Protein AF-A0A954EB87-F1 (afdb_monomer_lite)

Radius of gyration: 30.28 Å; chains: 1; bounding box: 75×29×102 Å

Structure (mmCIF, N/CA/C/O backbone):
data_AF-A0A954EB87-F1
#
_entry.id   AF-A0A954EB87-F1
#
loop_
_atom_site.group_PDB
_atom_site.id
_atom_site.type_symbol
_atom_site.label_atom_id
_atom_site.label_alt_id
_atom_site.label_comp_id
_atom_site.label_asym_id
_atom_site.label_entity_id
_atom_site.label_seq_id
_atom_site.pdbx_PDB_ins_code
_atom_site.Cartn_x
_atom_site.Cartn_y
_atom_site.Cartn_z
_atom_site.occupancy
_atom_site.B_iso_or_equiv
_atom_site.auth_seq_id
_atom_site.auth_comp_id
_atom_site.auth_asym_id
_atom_site.auth_atom_id
_atom_site.pdbx_PDB_model_num
ATOM 1 N N . MET A 1 1 ? -8.676 0.654 28.351 1.00 68.75 1 MET A N 1
ATOM 2 C CA . MET A 1 1 ? -9.006 1.561 27.228 1.00 68.75 1 MET A CA 1
ATOM 3 C C . MET A 1 1 ? -10.517 1.603 27.089 1.00 68.75 1 MET A C 1
ATOM 5 O O . MET A 1 1 ? -11.126 0.540 27.079 1.00 68.75 1 MET A O 1
ATOM 9 N N . THR A 1 2 ? -11.130 2.785 27.069 1.00 80.75 2 THR A N 1
ATOM 10 C CA . THR A 1 2 ? -12.597 2.899 26.959 1.00 80.75 2 THR A CA 1
ATOM 11 C C . THR A 1 2 ? -13.063 2.745 25.507 1.00 80.75 2 THR A C 1
ATOM 13 O O . THR A 1 2 ? -12.297 2.956 24.562 1.00 80.75 2 THR A O 1
ATOM 16 N N . HIS A 1 3 ? -14.329 2.368 25.304 1.00 78.81 3 HIS A N 1
ATOM 17 C CA . HIS A 1 3 ? -14.895 2.182 23.963 1.00 78.81 3 HIS A CA 1
ATOM 18 C C . HIS A 1 3 ? -14.851 3.483 23.132 1.00 78.81 3 HIS A C 1
ATOM 20 O O . HIS A 1 3 ? -14.508 3.468 21.946 1.00 78.81 3 HIS A O 1
ATOM 26 N N . SER A 1 4 ? -15.115 4.634 23.761 1.00 81.94 4 SER A N 1
ATOM 27 C CA . SER A 1 4 ? -15.050 5.955 23.121 1.00 81.94 4 SER A CA 1
ATOM 28 C C . SER A 1 4 ? -13.628 6.317 22.668 1.00 81.94 4 SER A C 1
ATOM 30 O O . SER A 1 4 ? -13.448 6.753 21.529 1.00 81.94 4 SER A O 1
ATOM 32 N N . GLU A 1 5 ? -12.607 6.058 23.488 1.00 82.50 5 GLU A N 1
ATOM 33 C CA . GLU A 1 5 ? -11.197 6.253 23.121 1.00 82.50 5 GLU A CA 1
ATOM 34 C C . GLU A 1 5 ? -10.774 5.366 21.948 1.00 82.50 5 GLU A C 1
ATOM 36 O O . GLU A 1 5 ? -10.097 5.821 21.028 1.00 82.50 5 GLU A O 1
ATOM 41 N N . PHE A 1 6 ? -11.206 4.104 21.919 1.00 78.94 6 PHE A N 1
ATOM 42 C CA . PHE A 1 6 ? -10.860 3.214 20.812 1.00 78.94 6 PHE A CA 1
ATOM 43 C C . PHE A 1 6 ? -11.493 3.671 19.493 1.00 78.94 6 PHE A C 1
ATOM 45 O O . PHE A 1 6 ? -10.824 3.683 18.458 1.00 78.94 6 PHE A O 1
ATOM 52 N N . THR A 1 7 ? -12.752 4.128 19.514 1.00 81.50 7 THR A N 1
ATOM 53 C CA . THR A 1 7 ? -13.400 4.669 18.306 1.00 81.50 7 THR A CA 1
ATOM 54 C C . THR A 1 7 ? -12.721 5.930 17.769 1.00 81.50 7 THR A C 1
ATOM 56 O O . THR A 1 7 ? -12.633 6.098 16.547 1.00 81.50 7 THR A O 1
ATOM 59 N N . SER A 1 8 ? -12.241 6.823 18.643 1.00 84.19 8 SER A N 1
ATOM 60 C CA . SER A 1 8 ? -11.579 8.062 18.224 1.00 84.19 8 SER A CA 1
ATOM 61 C C . SER A 1 8 ? -10.215 7.775 17.593 1.00 84.19 8 SER A C 1
ATOM 63 O O . SER A 1 8 ? -9.929 8.302 16.515 1.00 84.19 8 SER A O 1
ATOM 65 N N . VAL A 1 9 ? -9.439 6.853 18.177 1.00 81.00 9 VAL A N 1
ATOM 66 C CA . VAL A 1 9 ? -8.178 6.361 17.603 1.00 81.00 9 VAL A CA 1
ATOM 67 C C . VAL A 1 9 ? -8.427 5.729 16.237 1.00 81.00 9 VAL A C 1
ATOM 69 O O . VAL A 1 9 ? -7.749 6.082 15.277 1.00 81.00 9 VAL A O 1
ATOM 72 N N . LEU A 1 10 ? -9.453 4.886 16.090 1.00 79.75 10 LEU A N 1
ATOM 73 C CA . LEU A 1 10 ? -9.748 4.230 14.813 1.00 79.75 10 LEU A CA 1
ATOM 74 C C . LEU A 1 10 ? -10.100 5.228 13.698 1.00 79.75 10 LEU A C 1
ATOM 76 O O . LEU A 1 10 ? -9.630 5.094 12.565 1.00 79.75 10 LEU A O 1
ATOM 80 N N . LYS A 1 11 ? -10.898 6.260 14.013 1.00 83.31 11 LYS A N 1
ATOM 81 C CA . LYS A 1 11 ? -11.228 7.344 13.068 1.00 83.31 11 LYS A CA 1
ATOM 82 C C . LYS A 1 11 ? -9.991 8.150 12.680 1.00 83.31 11 LYS A C 1
ATOM 84 O O . LYS A 1 11 ? -9.830 8.486 11.505 1.00 83.31 11 LYS A O 1
ATOM 89 N N . LEU A 1 12 ? -9.131 8.449 13.652 1.00 82.94 12 LEU A N 1
ATOM 90 C CA . LEU A 1 12 ? -7.880 9.162 13.433 1.00 82.94 12 LEU A CA 1
ATOM 91 C C . LEU A 1 12 ? -6.957 8.343 12.520 1.00 82.94 12 LEU A C 1
ATOM 93 O O . LEU A 1 12 ? -6.558 8.835 11.467 1.00 82.94 12 LEU A O 1
ATOM 97 N N . THR A 1 13 ? -6.705 7.074 12.849 1.00 78.62 13 THR A N 1
ATOM 98 C CA . THR A 1 13 ? -5.883 6.158 12.045 1.00 78.62 13 THR A CA 1
ATOM 99 C C . THR A 1 13 ? -6.409 6.031 10.619 1.00 78.62 13 THR A C 1
ATOM 101 O O . THR A 1 13 ? -5.617 6.069 9.679 1.00 78.62 13 THR A O 1
ATOM 104 N N . LYS A 1 14 ? -7.735 5.953 10.428 1.00 80.62 14 LYS A N 1
ATOM 105 C CA . LYS A 1 14 ? -8.335 5.914 9.089 1.00 80.62 14 LYS A CA 1
ATOM 106 C C . LYS A 1 14 ? -8.009 7.174 8.282 1.00 80.62 14 LYS A C 1
ATOM 108 O O . LYS A 1 14 ? -7.483 7.055 7.177 1.00 80.62 14 LYS A O 1
ATOM 113 N N . ARG A 1 15 ? -8.252 8.365 8.841 1.00 83.88 15 ARG A N 1
ATOM 114 C CA . ARG A 1 15 ? -7.948 9.639 8.164 1.00 83.88 15 ARG A CA 1
ATOM 115 C C . ARG A 1 15 ? -6.468 9.761 7.814 1.00 83.88 15 ARG A C 1
ATOM 117 O O . ARG A 1 15 ? -6.139 10.104 6.687 1.00 83.88 15 ARG A O 1
ATOM 124 N N . TRP A 1 16 ? -5.577 9.432 8.748 1.00 79.94 16 TRP A N 1
ATOM 125 C CA . TRP A 1 16 ? -4.137 9.469 8.488 1.00 79.94 16 TRP A CA 1
ATOM 126 C C . TRP A 1 16 ? -3.710 8.460 7.426 1.00 79.94 16 TRP A C 1
ATOM 128 O O . TRP A 1 16 ? -2.866 8.794 6.602 1.00 79.94 16 TRP A O 1
ATOM 138 N N . SER A 1 17 ? -4.307 7.264 7.395 1.00 77.44 17 SER A N 1
ATOM 139 C CA . SER A 1 17 ? -4.011 6.274 6.353 1.00 77.44 17 SER A CA 1
ATOM 140 C C . SER A 1 17 ? -4.421 6.753 4.958 1.00 77.44 17 SER A C 1
ATOM 142 O O . SER A 1 17 ? -3.651 6.588 4.017 1.00 77.44 17 SER A O 1
ATOM 144 N N . GLU A 1 18 ? -5.576 7.413 4.827 1.00 82.38 18 GLU A N 1
ATOM 145 C CA . GLU A 1 18 ? -6.023 8.006 3.561 1.00 82.38 18 GLU A CA 1
ATOM 146 C C . GLU A 1 18 ? -5.103 9.159 3.134 1.00 82.38 18 GLU A C 1
ATOM 148 O O . GLU A 1 18 ? -4.644 9.194 1.993 1.00 82.38 18 GLU A O 1
ATOM 153 N N . ILE A 1 19 ? -4.756 10.060 4.059 1.00 84.88 19 ILE A N 1
ATOM 154 C CA . ILE A 1 19 ? -3.831 11.172 3.789 1.00 84.88 19 ILE A CA 1
ATOM 155 C C . ILE A 1 19 ? -2.469 10.641 3.339 1.00 84.88 19 ILE A C 1
ATOM 157 O O . ILE A 1 19 ? -1.948 11.066 2.314 1.00 84.88 19 ILE A O 1
ATOM 161 N N . VAL A 1 20 ? -1.904 9.675 4.058 1.00 81.56 20 VAL A N 1
ATOM 162 C CA . VAL A 1 20 ? -0.614 9.079 3.701 1.00 81.56 20 VAL A CA 1
ATOM 163 C C . VAL A 1 20 ? -0.666 8.380 2.350 1.00 81.56 20 VAL A C 1
ATOM 165 O O . VAL A 1 20 ? 0.265 8.525 1.563 1.00 81.56 20 VAL A O 1
ATOM 168 N N . TYR A 1 21 ? -1.746 7.657 2.054 1.00 80.88 21 TYR A N 1
ATOM 169 C CA . TYR A 1 21 ? -1.904 6.994 0.765 1.00 80.88 21 TYR A CA 1
ATOM 170 C C . TYR A 1 21 ? -1.983 8.006 -0.382 1.00 80.88 21 TYR A C 1
ATOM 172 O O . TYR A 1 21 ? -1.280 7.864 -1.378 1.00 80.88 21 TYR A O 1
ATOM 180 N N . THR A 1 22 ? -2.793 9.058 -0.227 1.00 83.25 22 THR A N 1
ATOM 181 C CA . THR A 1 22 ? -2.905 10.127 -1.233 1.00 83.25 22 THR A CA 1
ATOM 182 C C . THR A 1 22 ? -1.586 10.874 -1.424 1.00 83.25 22 THR A C 1
ATOM 184 O O . THR A 1 22 ? -1.188 11.105 -2.563 1.00 83.25 22 THR A O 1
ATOM 187 N N . ALA A 1 23 ? -0.864 11.174 -0.341 1.00 84.06 23 ALA A N 1
ATOM 188 C CA . ALA A 1 23 ? 0.453 11.795 -0.402 1.00 84.06 23 ALA A CA 1
ATOM 189 C C . ALA A 1 23 ? 1.466 10.897 -1.124 1.00 84.06 23 ALA A C 1
ATOM 191 O O . ALA A 1 23 ? 2.108 11.350 -2.066 1.00 84.06 23 ALA A O 1
ATOM 192 N N . ALA A 1 24 ? 1.561 9.616 -0.752 1.00 81.69 24 ALA A N 1
ATOM 193 C CA . ALA A 1 24 ? 2.463 8.662 -1.395 1.00 81.69 24 ALA A CA 1
ATOM 194 C C . ALA A 1 24 ? 2.141 8.486 -2.887 1.00 81.69 24 ALA A C 1
ATOM 196 O O . ALA A 1 24 ? 3.050 8.503 -3.714 1.00 81.69 24 ALA A O 1
ATOM 197 N N . ALA A 1 25 ? 0.856 8.381 -3.243 1.00 81.75 25 ALA A N 1
ATOM 198 C CA . ALA A 1 25 ? 0.412 8.301 -4.632 1.00 81.75 25 ALA A CA 1
ATOM 199 C C . ALA A 1 25 ? 0.780 9.564 -5.425 1.00 81.75 25 ALA A C 1
ATOM 201 O O . ALA A 1 25 ? 1.265 9.460 -6.549 1.00 81.75 25 ALA A O 1
ATOM 202 N N . PHE A 1 26 ? 0.606 10.751 -4.835 1.00 85.81 26 PHE A N 1
ATOM 203 C CA . PHE A 1 26 ? 0.961 12.016 -5.476 1.00 85.81 26 PHE A CA 1
ATOM 204 C C . PHE A 1 26 ? 2.476 12.159 -5.661 1.00 85.81 26 PHE A C 1
ATOM 206 O O . PHE A 1 26 ? 2.934 12.511 -6.745 1.00 85.81 26 PHE A O 1
ATOM 213 N N . THR A 1 27 ? 3.272 11.818 -4.643 1.00 83.62 27 THR A N 1
ATOM 214 C CA . THR A 1 27 ? 4.739 11.794 -4.738 1.00 83.62 27 THR A CA 1
ATOM 215 C C . THR A 1 27 ? 5.211 10.835 -5.830 1.00 83.62 27 THR A C 1
ATOM 217 O O . THR A 1 27 ? 6.083 11.183 -6.620 1.00 83.62 27 THR A O 1
ATOM 220 N N . LEU A 1 28 ? 4.611 9.648 -5.911 1.00 82.56 28 LEU A N 1
ATOM 221 C CA . LEU A 1 28 ? 4.940 8.635 -6.909 1.00 82.56 28 LEU A CA 1
ATOM 222 C C . LEU A 1 28 ? 4.548 9.078 -8.322 1.00 82.56 28 LEU A C 1
ATOM 224 O O . LEU A 1 28 ? 5.341 8.931 -9.248 1.00 82.56 28 LEU A O 1
ATOM 228 N N . MET A 1 29 ? 3.376 9.697 -8.484 1.00 84.50 29 MET A N 1
ATOM 229 C CA . MET A 1 29 ? 2.957 10.295 -9.751 1.00 84.50 29 MET A CA 1
ATOM 230 C C . MET A 1 29 ? 3.937 11.385 -10.200 1.00 84.50 29 MET A C 1
ATOM 232 O O . MET A 1 29 ? 4.391 11.354 -11.340 1.00 84.50 29 MET A O 1
ATOM 236 N N . LEU A 1 30 ? 4.310 12.314 -9.313 1.00 86.00 30 LEU A N 1
ATOM 237 C CA . LEU A 1 30 ? 5.279 13.367 -9.629 1.00 86.00 30 LEU A CA 1
ATOM 238 C C . LEU A 1 30 ? 6.650 12.801 -9.997 1.00 86.00 30 LEU A C 1
ATOM 240 O O . LEU A 1 30 ? 7.287 13.308 -10.915 1.00 86.00 30 LEU A O 1
ATOM 244 N N . LEU A 1 31 ? 7.095 11.747 -9.313 1.00 83.44 31 LEU A N 1
ATOM 245 C CA . LEU A 1 31 ? 8.365 11.088 -9.594 1.00 83.44 31 LEU A CA 1
ATOM 246 C C . LEU A 1 31 ? 8.343 10.407 -10.969 1.00 83.44 31 LEU A C 1
ATOM 248 O O . LEU A 1 31 ? 9.259 10.613 -11.762 1.00 83.44 31 LEU A O 1
ATOM 252 N N . ILE A 1 32 ? 7.274 9.676 -11.300 1.00 80.75 32 ILE A N 1
ATOM 253 C CA . ILE A 1 32 ? 7.098 9.066 -12.627 1.00 80.75 32 ILE A CA 1
ATOM 254 C C . ILE A 1 32 ? 7.019 10.143 -13.713 1.00 80.75 32 ILE A C 1
ATOM 256 O O . ILE A 1 32 ? 7.702 10.033 -14.729 1.00 80.75 32 ILE A O 1
ATOM 260 N N . CYS A 1 33 ? 6.232 11.202 -13.506 1.00 82.88 33 CYS A N 1
ATOM 261 C CA . CYS A 1 33 ? 6.121 12.309 -14.454 1.00 82.88 33 CYS A CA 1
ATOM 262 C C . CYS A 1 33 ? 7.454 13.046 -14.633 1.00 82.88 33 CYS A C 1
ATOM 264 O O . CYS A 1 33 ? 7.827 13.359 -15.760 1.00 82.88 33 CYS A O 1
ATOM 266 N N . GLY A 1 34 ? 8.184 13.302 -13.546 1.00 84.75 34 GLY A N 1
ATOM 267 C CA . GLY A 1 34 ? 9.472 13.988 -13.567 1.00 84.75 34 GLY A CA 1
ATOM 268 C C . GLY A 1 34 ? 10.541 13.181 -14.292 1.00 84.75 34 GLY A C 1
ATOM 269 O O . GLY A 1 34 ? 11.218 13.713 -15.170 1.00 84.75 34 GLY A O 1
ATOM 270 N N . ILE A 1 35 ? 10.652 11.883 -13.992 1.00 81.38 35 ILE A N 1
ATOM 271 C CA . ILE A 1 35 ? 11.589 11.014 -14.707 1.00 81.38 35 ILE A CA 1
ATOM 272 C C . ILE A 1 35 ? 11.173 10.873 -16.170 1.00 81.38 35 ILE A C 1
ATOM 274 O O . ILE A 1 35 ? 12.014 11.024 -17.051 1.00 81.38 35 ILE A O 1
ATOM 278 N N . GLY A 1 36 ? 9.880 10.671 -16.433 1.00 80.00 36 GLY A N 1
ATOM 279 C CA . GLY A 1 36 ? 9.333 10.626 -17.783 1.00 80.00 36 GLY A CA 1
ATOM 280 C C . GLY A 1 36 ? 9.684 11.875 -18.585 1.00 80.00 36 GLY A C 1
ATOM 281 O O . GLY A 1 36 ? 10.121 11.741 -19.717 1.00 80.00 36 GLY A O 1
ATOM 282 N N . TYR A 1 37 ? 9.573 13.068 -17.994 1.00 83.69 37 TYR A N 1
ATOM 283 C CA . TYR A 1 37 ? 9.911 14.337 -18.641 1.00 83.69 37 TYR A CA 1
ATOM 284 C C . TYR A 1 37 ? 11.414 14.489 -18.907 1.00 83.69 37 TYR A C 1
ATOM 286 O O . TYR A 1 37 ? 11.804 14.836 -20.020 1.00 83.69 37 TYR A O 1
ATOM 294 N N . LEU A 1 38 ? 12.260 14.191 -17.914 1.00 84.25 38 LEU A N 1
ATOM 295 C CA . LEU A 1 38 ? 13.721 14.282 -18.040 1.00 84.25 38 LEU A CA 1
ATOM 296 C C . LEU A 1 38 ? 14.269 13.301 -19.080 1.00 84.25 38 LEU A C 1
ATOM 298 O O . LEU A 1 38 ? 15.122 13.658 -19.888 1.00 84.25 38 LEU A O 1
ATOM 302 N N . TRP A 1 39 ? 13.754 12.074 -19.084 1.00 77.00 39 TRP A N 1
ATOM 303 C CA . TRP A 1 39 ? 14.201 11.017 -19.986 1.00 77.00 39 TRP A CA 1
ATOM 304 C C . TRP A 1 39 ? 13.468 11.017 -21.326 1.00 77.00 39 TRP A C 1
ATOM 306 O O . TRP A 1 39 ? 13.879 10.303 -22.233 1.00 77.00 39 TRP A O 1
ATOM 316 N N . PHE A 1 40 ? 12.419 11.824 -21.507 1.00 75.44 40 PHE A N 1
ATOM 317 C CA . PHE A 1 40 ? 11.627 11.829 -22.741 1.00 75.44 40 PHE A CA 1
ATOM 318 C C . PHE A 1 40 ? 12.474 12.092 -23.991 1.00 75.44 40 PHE A C 1
ATOM 320 O O . PHE A 1 40 ? 12.237 11.495 -25.043 1.00 75.44 40 PHE A O 1
ATOM 327 N N . SER A 1 41 ? 13.459 12.988 -23.878 1.00 74.38 41 SER A N 1
ATOM 328 C CA . SER A 1 41 ? 14.351 13.347 -24.985 1.00 74.38 41 SER A CA 1
ATOM 329 C C . SER A 1 41 ? 15.268 12.186 -25.378 1.00 74.38 41 SER A C 1
ATOM 331 O O . SER A 1 41 ? 15.372 11.856 -26.558 1.00 74.38 41 SER A O 1
ATOM 333 N N . GLU A 1 42 ? 15.872 11.530 -24.388 1.00 73.94 42 GLU A N 1
ATOM 334 C CA . GLU A 1 42 ? 16.707 10.335 -24.560 1.00 73.94 42 GLU A CA 1
ATOM 335 C C . GLU A 1 42 ? 15.882 9.172 -25.122 1.00 73.94 42 GLU A C 1
ATOM 337 O O . GLU A 1 42 ? 16.233 8.598 -26.151 1.00 73.94 42 GLU A O 1
ATOM 342 N N . ILE A 1 43 ? 14.723 8.874 -24.521 1.00 69.25 43 ILE A N 1
ATOM 343 C CA . ILE A 1 43 ? 13.828 7.793 -24.957 1.00 69.25 43 ILE A CA 1
ATOM 344 C C . ILE A 1 43 ? 13.448 7.972 -26.427 1.00 69.25 43 ILE A C 1
ATOM 346 O O . ILE A 1 43 ? 13.461 6.999 -27.172 1.00 69.25 43 ILE A O 1
ATOM 350 N N . LYS A 1 44 ? 13.163 9.198 -26.888 1.00 69.62 44 LYS A N 1
ATOM 351 C CA . LYS A 1 44 ? 12.883 9.462 -28.309 1.00 69.62 44 LYS A CA 1
ATOM 352 C C . LYS A 1 44 ? 14.054 9.114 -29.227 1.00 69.62 44 LYS A C 1
ATOM 354 O O . LYS A 1 44 ? 13.818 8.564 -30.301 1.00 69.62 44 LYS A O 1
ATOM 359 N N . GLN A 1 45 ? 15.287 9.426 -28.829 1.00 70.38 45 GLN A N 1
ATOM 360 C CA . GLN A 1 45 ? 16.479 9.094 -29.614 1.00 70.38 45 GLN A CA 1
ATOM 361 C C . GLN A 1 45 ? 16.717 7.583 -29.655 1.00 70.38 45 GLN A C 1
ATOM 363 O O . GLN A 1 45 ? 16.903 7.029 -30.736 1.00 70.38 45 GLN A O 1
ATOM 368 N N . TRP A 1 46 ? 16.614 6.900 -28.514 1.00 65.81 46 TRP A N 1
ATOM 369 C CA . TRP A 1 46 ? 16.705 5.440 -28.446 1.00 65.81 46 TRP A CA 1
ATOM 370 C C . TRP A 1 46 ? 15.620 4.760 -29.286 1.00 65.81 46 TRP A C 1
ATOM 372 O O . TRP A 1 46 ? 15.903 3.837 -30.044 1.00 65.81 46 TRP A O 1
ATOM 382 N N . LEU A 1 47 ? 14.383 5.253 -29.222 1.00 65.94 47 LEU A N 1
ATOM 383 C CA . LEU A 1 47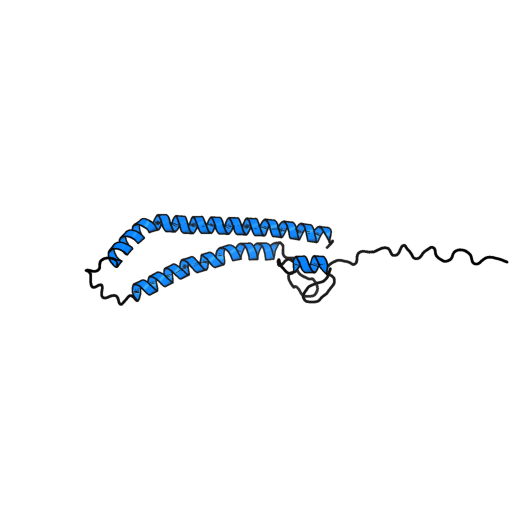 ? 13.251 4.694 -29.960 1.00 65.94 47 LEU A CA 1
ATOM 384 C C . LEU A 1 47 ? 13.402 4.886 -31.477 1.00 65.94 47 LEU A C 1
ATOM 386 O O . LEU A 1 47 ? 12.963 4.026 -32.231 1.00 65.94 47 LEU A O 1
ATOM 390 N N . LEU A 1 48 ? 14.068 5.953 -31.933 1.00 65.62 48 LEU A N 1
ATOM 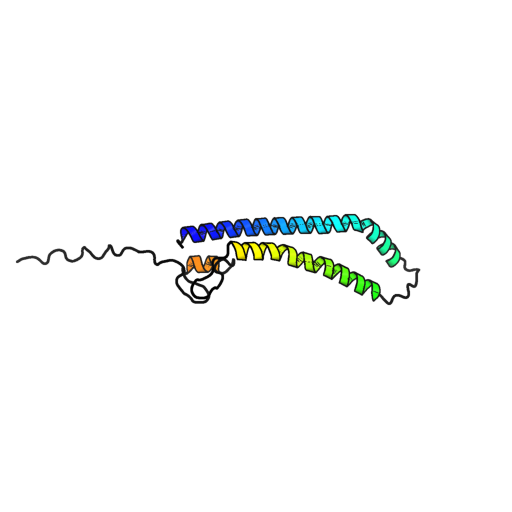391 C CA . LEU A 1 48 ? 14.450 6.122 -33.341 1.00 65.62 48 LEU A CA 1
ATOM 392 C C . LEU A 1 48 ? 15.533 5.124 -33.773 1.00 65.62 48 LEU A C 1
ATOM 394 O O . LEU A 1 48 ? 15.406 4.538 -34.842 1.00 65.62 48 LEU A O 1
ATOM 398 N N . VAL A 1 49 ? 16.543 4.876 -32.933 1.00 64.31 49 VAL A N 1
ATOM 399 C CA . VAL A 1 49 ? 17.608 3.893 -33.209 1.00 64.31 49 VAL A CA 1
ATOM 400 C C . VAL A 1 49 ? 17.061 2.462 -33.261 1.00 64.31 49 VAL A C 1
ATOM 402 O O . VAL A 1 49 ? 17.456 1.696 -34.134 1.00 64.31 49 VAL A O 1
ATOM 405 N N . PHE A 1 50 ? 16.119 2.107 -32.382 1.00 59.62 50 PHE A N 1
ATOM 406 C CA . PHE A 1 50 ? 15.453 0.797 -32.400 1.00 59.62 50 PHE A CA 1
ATOM 407 C C . PHE A 1 50 ? 14.418 0.645 -33.524 1.00 59.62 50 PHE A C 1
ATOM 409 O O . PHE A 1 50 ? 14.093 -0.476 -33.908 1.00 59.62 50 PHE A O 1
ATOM 416 N N . ARG A 1 51 ? 13.864 1.751 -34.037 1.00 57.03 51 ARG A N 1
ATOM 417 C CA . ARG A 1 51 ? 12.838 1.739 -35.091 1.00 57.03 51 ARG A CA 1
ATOM 418 C C . ARG A 1 51 ? 13.424 1.688 -36.498 1.00 57.03 51 ARG A C 1
ATOM 420 O O . ARG A 1 51 ? 12.654 1.479 -37.429 1.00 57.03 51 ARG A O 1
ATOM 427 N N . ASP A 1 52 ? 14.729 1.881 -36.663 1.00 54.59 52 ASP A N 1
ATOM 428 C CA . ASP A 1 52 ? 15.377 1.921 -37.970 1.00 54.59 52 ASP A CA 1
ATOM 429 C C . ASP A 1 52 ? 15.496 0.493 -38.550 1.00 54.59 52 ASP A C 1
ATOM 431 O O . ASP A 1 52 ? 16.364 -0.276 -38.132 1.00 54.59 52 ASP A O 1
ATOM 435 N N . PRO A 1 53 ? 14.639 0.087 -39.510 1.00 54.25 53 PRO A N 1
ATOM 436 C CA . PRO A 1 53 ? 14.583 -1.297 -39.992 1.00 54.25 53 PRO A CA 1
ATOM 437 C C . PRO A 1 53 ? 15.781 -1.657 -40.885 1.00 54.25 53 PRO A C 1
ATOM 439 O O . PRO A 1 53 ? 15.924 -2.798 -41.315 1.00 54.25 53 PRO A O 1
ATOM 442 N N . VAL A 1 54 ? 16.615 -0.666 -41.209 1.00 54.12 54 VAL A N 1
ATOM 443 C CA . VAL A 1 54 ? 17.716 -0.760 -42.172 1.00 54.12 54 VAL A CA 1
ATOM 444 C C . VAL A 1 54 ? 19.027 -1.163 -41.496 1.00 54.12 54 VAL A C 1
ATOM 446 O O . VAL A 1 54 ? 19.958 -1.598 -42.171 1.00 54.12 54 VAL A O 1
ATOM 449 N N . LYS A 1 55 ? 19.125 -1.049 -40.165 1.00 53.16 55 LYS A N 1
ATOM 450 C CA . LYS A 1 55 ? 20.351 -1.366 -39.432 1.00 53.16 55 LYS A CA 1
ATOM 451 C C . LYS A 1 55 ? 20.259 -2.803 -38.898 1.00 53.16 55 LYS A C 1
ATOM 453 O O . LYS A 1 55 ? 19.478 -3.040 -37.979 1.00 53.16 55 LYS A O 1
ATOM 458 N N . PRO A 1 56 ? 21.036 -3.770 -39.432 1.00 49.31 56 PRO A N 1
ATOM 459 C CA . PRO A 1 56 ? 21.148 -5.100 -38.847 1.00 49.31 56 PRO A CA 1
ATOM 460 C C . PRO A 1 56 ? 21.978 -4.965 -37.571 1.00 49.31 56 PRO A C 1
ATOM 462 O O . PRO A 1 56 ? 23.189 -5.178 -37.554 1.00 49.31 56 PRO A O 1
ATOM 465 N N . ILE A 1 57 ? 21.344 -4.495 -36.504 1.00 53.41 57 ILE A N 1
ATOM 466 C CA . ILE A 1 57 ? 21.942 -4.499 -35.181 1.00 53.41 57 ILE A CA 1
ATOM 467 C C . ILE A 1 57 ? 21.953 -5.970 -34.771 1.00 53.41 57 ILE A C 1
ATOM 469 O O . ILE A 1 57 ? 20.910 -6.540 -34.471 1.00 53.41 57 ILE A O 1
ATOM 473 N N . GLY A 1 58 ? 23.130 -6.591 -34.827 1.00 53.06 58 GLY A N 1
ATOM 474 C CA . GLY A 1 58 ? 23.389 -7.948 -34.341 1.00 53.06 58 GLY A CA 1
ATOM 475 C C . GLY A 1 58 ? 23.326 -8.065 -32.815 1.00 53.06 58 GLY A C 1
ATOM 476 O O . GLY A 1 58 ? 24.190 -8.705 -32.230 1.00 53.06 58 GLY A O 1
ATOM 477 N N . ASP A 1 59 ? 22.346 -7.418 -32.181 1.00 55.00 59 ASP A N 1
ATOM 478 C CA . ASP A 1 59 ? 21.929 -7.709 -30.812 1.00 55.00 59 ASP A CA 1
ATOM 479 C C . ASP A 1 59 ? 20.678 -8.575 -30.906 1.00 55.00 59 ASP A C 1
ATOM 481 O O . ASP A 1 59 ? 19.674 -8.161 -31.485 1.00 55.00 59 ASP A O 1
ATOM 485 N N . ASP A 1 60 ? 20.711 -9.751 -30.291 1.00 57.28 60 ASP A N 1
ATOM 486 C CA . ASP A 1 60 ? 19.656 -10.773 -30.321 1.00 57.28 60 ASP A CA 1
ATOM 487 C C . ASP A 1 60 ? 18.331 -10.352 -29.633 1.00 57.28 60 ASP A C 1
ATOM 489 O O . ASP A 1 60 ? 17.571 -11.184 -29.143 1.00 57.28 60 ASP A O 1
ATOM 493 N N . GLY A 1 61 ? 18.054 -9.052 -29.480 1.00 63.28 61 GLY A N 1
ATOM 494 C CA . GLY A 1 61 ? 16.948 -8.514 -28.679 1.00 63.28 61 GLY A CA 1
ATOM 495 C C . GLY A 1 61 ? 17.138 -8.694 -27.166 1.00 63.28 61 GLY A C 1
ATOM 496 O O . GLY A 1 61 ? 16.486 -8.015 -26.370 1.00 63.28 61 GLY A O 1
ATOM 497 N N . THR A 1 62 ? 18.081 -9.543 -26.755 1.00 71.50 62 THR A N 1
ATOM 498 C CA . THR A 1 62 ? 18.390 -9.889 -25.366 1.00 71.50 62 THR A CA 1
ATOM 499 C C . THR A 1 62 ? 18.842 -8.678 -24.553 1.00 71.50 62 THR A C 1
ATOM 501 O O . THR A 1 62 ? 18.377 -8.491 -23.430 1.00 71.50 62 THR A O 1
ATOM 504 N N . PHE A 1 63 ? 19.686 -7.806 -25.115 1.00 71.00 63 PHE A N 1
ATOM 505 C CA . PHE A 1 63 ? 20.152 -6.604 -24.415 1.00 71.00 63 PHE A CA 1
ATOM 506 C C . PHE A 1 63 ? 19.006 -5.620 -24.139 1.00 71.00 63 PHE A C 1
ATOM 508 O O . PHE A 1 63 ? 18.855 -5.135 -23.017 1.00 71.00 63 PHE A O 1
ATOM 515 N N . GLY A 1 64 ? 18.135 -5.393 -25.130 1.00 69.62 64 GLY A N 1
ATOM 516 C CA . GLY A 1 64 ? 16.936 -4.568 -24.969 1.00 69.62 64 GLY A CA 1
ATOM 517 C C . GLY A 1 64 ? 15.964 -5.138 -23.932 1.00 69.62 64 GLY A C 1
ATOM 518 O O . GLY A 1 64 ? 15.432 -4.393 -23.110 1.00 69.62 64 GLY A O 1
ATOM 519 N N . ALA A 1 65 ? 15.787 -6.463 -23.908 1.00 72.50 65 ALA A N 1
ATOM 520 C CA . ALA A 1 65 ? 14.958 -7.139 -22.914 1.00 72.50 65 ALA A CA 1
ATOM 521 C C . ALA A 1 65 ? 15.532 -7.017 -21.490 1.00 72.50 65 ALA A C 1
ATOM 523 O O . ALA A 1 65 ? 14.790 -6.719 -20.553 1.00 72.50 65 ALA A O 1
ATOM 524 N N . ILE A 1 66 ? 16.847 -7.193 -21.320 1.00 77.62 66 ILE A N 1
ATOM 525 C CA . ILE A 1 66 ? 17.526 -7.054 -20.022 1.00 77.62 66 ILE A CA 1
ATOM 526 C C . ILE A 1 66 ? 17.450 -5.608 -19.525 1.00 77.62 66 ILE A C 1
ATOM 528 O O . ILE A 1 66 ? 17.084 -5.379 -18.372 1.00 77.62 66 ILE A O 1
ATOM 532 N N . ALA A 1 67 ? 17.736 -4.629 -20.386 1.00 74.75 67 ALA A N 1
ATOM 533 C CA . ALA A 1 67 ? 17.635 -3.214 -20.042 1.00 74.75 67 ALA A CA 1
ATOM 534 C C . ALA A 1 67 ? 16.193 -2.830 -19.670 1.00 74.75 67 ALA A C 1
ATOM 536 O O . ALA A 1 67 ? 15.967 -2.195 -18.639 1.00 74.75 67 ALA A O 1
ATOM 537 N N . GLY A 1 68 ? 15.207 -3.284 -20.450 1.00 73.88 68 GLY A N 1
ATOM 538 C CA . GLY A 1 68 ? 13.789 -3.079 -20.162 1.00 73.88 68 GLY A CA 1
ATOM 539 C C . GLY A 1 68 ? 13.356 -3.697 -18.831 1.00 73.88 68 GLY A C 1
ATOM 540 O O . GLY A 1 68 ? 12.660 -3.044 -18.054 1.00 73.88 68 GLY A O 1
ATOM 541 N N . MET A 1 69 ? 13.812 -4.915 -18.516 1.00 78.75 69 MET A N 1
ATOM 542 C CA . MET A 1 69 ? 13.539 -5.549 -17.223 1.00 78.75 69 MET A CA 1
ATOM 543 C C . MET A 1 69 ? 14.199 -4.812 -16.058 1.00 78.75 69 MET A C 1
ATOM 545 O O . MET A 1 69 ? 13.549 -4.610 -15.036 1.00 78.75 69 MET A O 1
ATOM 549 N N . LEU A 1 70 ? 15.454 -4.376 -16.196 1.00 80.00 70 LEU A N 1
ATOM 550 C CA . LEU A 1 70 ? 16.146 -3.614 -15.153 1.00 80.00 70 LEU A CA 1
ATOM 551 C C . LEU A 1 70 ? 15.436 -2.291 -14.866 1.00 80.00 70 LEU A C 1
ATOM 553 O O . LEU A 1 70 ? 15.174 -1.984 -13.705 1.00 80.00 70 LEU A O 1
ATOM 557 N N . ILE A 1 71 ? 15.055 -1.549 -15.909 1.00 78.19 71 ILE A N 1
ATOM 558 C CA . ILE A 1 71 ? 14.265 -0.320 -15.767 1.00 78.19 71 ILE A CA 1
ATOM 559 C C . ILE A 1 71 ? 12.920 -0.646 -15.107 1.00 78.19 71 ILE A C 1
ATOM 561 O O . ILE A 1 71 ? 12.545 -0.011 -14.126 1.00 78.19 71 ILE A O 1
ATOM 565 N N . GLY A 1 72 ? 12.220 -1.685 -15.566 1.00 76.56 72 GLY A N 1
ATOM 566 C CA . GLY A 1 72 ? 10.961 -2.124 -14.967 1.00 76.56 72 GLY A CA 1
ATOM 567 C C . GLY A 1 72 ? 11.086 -2.409 -13.468 1.00 76.56 72 GLY A C 1
ATOM 568 O O . GLY A 1 72 ? 10.309 -1.880 -12.679 1.00 76.56 72 GLY A O 1
ATOM 569 N N . ILE A 1 73 ? 12.090 -3.183 -13.052 1.00 80.94 73 ILE A N 1
ATOM 570 C CA . ILE A 1 73 ? 12.320 -3.539 -11.643 1.00 80.94 73 ILE A CA 1
ATOM 571 C C . ILE A 1 73 ? 12.678 -2.302 -10.813 1.00 80.94 73 ILE A C 1
ATOM 573 O O . ILE A 1 73 ? 12.102 -2.104 -9.743 1.00 80.94 73 ILE A O 1
ATOM 577 N N . ILE A 1 74 ? 13.579 -1.449 -11.311 1.00 80.50 74 ILE A N 1
ATOM 578 C CA . ILE A 1 74 ? 14.011 -0.226 -10.618 1.00 80.50 74 ILE A CA 1
ATOM 579 C C . ILE A 1 74 ? 12.841 0.738 -10.399 1.00 80.50 74 ILE A C 1
ATOM 581 O O . ILE A 1 74 ? 12.853 1.472 -9.420 1.00 80.50 74 ILE A O 1
ATOM 585 N N . PHE A 1 75 ? 11.814 0.729 -11.250 1.00 74.94 75 PHE A N 1
ATOM 586 C CA . PHE A 1 75 ? 10.636 1.580 -11.068 1.00 74.94 75 PHE A CA 1
ATOM 587 C C . PHE A 1 75 ? 9.516 0.906 -10.280 1.00 74.94 75 PHE A C 1
ATOM 589 O O . PHE A 1 75 ? 8.929 1.525 -9.389 1.00 74.94 75 PHE A O 1
ATOM 596 N N . LEU A 1 76 ? 9.207 -0.356 -10.579 1.00 77.38 76 LEU A N 1
ATOM 597 C CA . LEU A 1 76 ? 8.104 -1.083 -9.951 1.00 77.38 76 LEU A CA 1
ATOM 598 C C . LEU A 1 76 ? 8.369 -1.345 -8.469 1.00 77.38 76 LEU A C 1
ATOM 600 O O . LEU A 1 76 ? 7.457 -1.226 -7.652 1.00 77.38 76 LEU A O 1
ATOM 604 N N . LEU A 1 77 ? 9.611 -1.675 -8.113 1.00 78.00 77 LEU A N 1
ATOM 605 C CA . LEU A 1 77 ? 9.955 -2.081 -6.757 1.00 78.00 77 LEU A CA 1
ATOM 606 C C . LEU A 1 77 ? 9.857 -0.906 -5.765 1.00 78.00 77 LEU A C 1
ATOM 608 O O . LEU A 1 77 ? 9.117 -1.037 -4.787 1.00 78.00 77 LEU A O 1
ATOM 612 N N . PRO A 1 78 ? 10.444 0.281 -6.023 1.00 76.06 78 PRO A N 1
ATOM 613 C CA . PRO A 1 78 ? 10.191 1.464 -5.206 1.00 76.06 78 PRO A CA 1
ATOM 614 C C . PRO A 1 78 ? 8.729 1.886 -5.245 1.00 76.06 78 PRO A C 1
ATOM 616 O O . PRO A 1 78 ? 8.195 2.250 -4.208 1.00 76.06 78 PRO A O 1
ATOM 619 N N . SER A 1 79 ? 8.049 1.775 -6.391 1.00 74.62 79 SER A N 1
ATOM 620 C CA . SER A 1 79 ? 6.633 2.146 -6.486 1.00 74.62 79 SER A CA 1
ATOM 621 C C . SER A 1 79 ? 5.732 1.317 -5.563 1.00 74.62 79 SER A C 1
ATOM 623 O O . SER A 1 79 ? 4.764 1.834 -5.011 1.00 74.62 79 SER A O 1
ATOM 625 N N . MET A 1 80 ? 6.073 0.044 -5.350 1.00 74.69 80 MET A N 1
ATOM 626 C CA . MET A 1 80 ? 5.389 -0.839 -4.402 1.00 74.69 80 MET A CA 1
ATOM 627 C C . MET A 1 80 ? 5.821 -0.595 -2.949 1.00 74.69 80 MET A C 1
ATOM 629 O O . MET A 1 80 ? 4.992 -0.640 -2.041 1.00 74.69 80 MET A O 1
ATOM 633 N N . LEU A 1 81 ? 7.108 -0.329 -2.707 1.00 79.44 81 LEU A N 1
ATOM 634 C CA . LEU A 1 81 ? 7.676 -0.179 -1.359 1.00 79.44 81 LEU A CA 1
ATOM 635 C C . LEU A 1 81 ? 7.414 1.192 -0.725 1.00 79.44 81 LEU A C 1
ATOM 637 O O . LEU A 1 81 ? 7.157 1.267 0.477 1.00 79.44 81 LEU A O 1
ATOM 641 N N . LEU A 1 82 ? 7.446 2.272 -1.506 1.00 77.75 82 LEU A N 1
ATOM 642 C CA . LEU A 1 82 ? 7.267 3.640 -1.017 1.00 77.75 82 LEU A CA 1
ATOM 643 C C . LEU A 1 82 ? 5.943 3.852 -0.259 1.00 77.75 82 LEU A C 1
ATOM 645 O O . LEU A 1 82 ? 5.991 4.448 0.815 1.00 77.75 82 LEU A O 1
ATOM 649 N N . PRO A 1 83 ? 4.777 3.358 -0.730 1.00 74.50 83 PRO A N 1
ATOM 650 C CA . PRO A 1 83 ? 3.528 3.480 0.021 1.00 74.50 83 PRO A CA 1
ATOM 651 C C . PRO A 1 83 ? 3.442 2.523 1.222 1.00 74.50 83 PRO A C 1
ATOM 653 O O . PRO A 1 83 ? 2.691 2.797 2.157 1.00 74.50 83 PRO A O 1
ATOM 656 N N . LEU A 1 84 ? 4.215 1.430 1.251 1.00 75.56 84 LEU A N 1
ATOM 657 C CA . LEU A 1 84 ? 4.216 0.481 2.372 1.00 75.56 84 LEU A CA 1
ATOM 658 C C . LEU A 1 84 ? 4.912 1.044 3.616 1.00 75.56 84 LEU A C 1
ATOM 660 O O . LEU A 1 84 ? 4.433 0.826 4.728 1.00 75.56 84 LEU A O 1
ATOM 664 N N . ILE A 1 85 ? 6.002 1.797 3.446 1.00 78.62 85 ILE A N 1
ATOM 665 C CA . ILE A 1 85 ? 6.770 2.383 4.557 1.00 78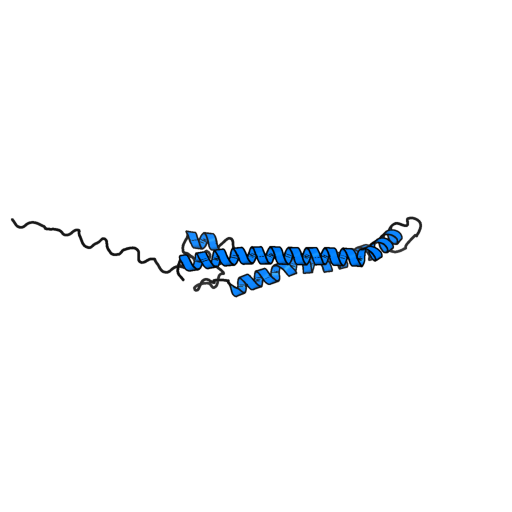.62 85 ILE A CA 1
ATOM 666 C C . ILE A 1 85 ? 5.895 3.236 5.493 1.00 78.62 85 ILE A C 1
ATOM 668 O O . ILE A 1 85 ? 5.881 2.973 6.699 1.00 78.62 85 ILE A O 1
ATOM 672 N N . PRO A 1 86 ? 5.127 4.230 5.010 1.00 73.75 86 PRO A N 1
ATOM 673 C CA . PRO A 1 86 ? 4.358 5.085 5.899 1.00 73.75 86 PRO A CA 1
ATOM 674 C C . PRO A 1 86 ? 3.117 4.370 6.459 1.00 73.75 86 PRO A C 1
ATOM 676 O O . PRO A 1 86 ? 2.698 4.670 7.576 1.00 73.75 86 PRO A O 1
ATOM 679 N N . VAL A 1 87 ? 2.582 3.359 5.763 1.00 73.31 87 VAL A N 1
ATOM 680 C CA . VAL A 1 87 ? 1.546 2.466 6.312 1.00 73.31 87 VAL A CA 1
ATOM 681 C C . VAL A 1 87 ? 2.098 1.652 7.483 1.00 73.31 87 VAL A C 1
ATOM 683 O O . VAL A 1 87 ? 1.467 1.599 8.540 1.00 73.31 87 VAL A O 1
ATOM 686 N N . MET A 1 88 ? 3.291 1.066 7.340 1.00 76.06 88 MET A N 1
ATOM 687 C CA . MET A 1 88 ? 3.964 0.362 8.435 1.00 76.06 88 MET A CA 1
ATOM 688 C C . MET A 1 88 ? 4.295 1.303 9.594 1.00 76.06 88 MET A C 1
ATOM 690 O O . MET A 1 88 ? 4.118 0.925 10.750 1.00 76.06 88 MET A O 1
ATOM 694 N N . TRP A 1 89 ? 4.715 2.536 9.307 1.00 80.19 89 TRP A N 1
ATOM 695 C CA . TRP A 1 89 ? 5.014 3.530 10.335 1.00 80.19 89 TRP A CA 1
ATOM 696 C C . TRP A 1 89 ? 3.768 3.953 11.121 1.00 80.19 89 TRP A C 1
ATOM 698 O O . TRP A 1 89 ? 3.793 3.942 12.351 1.00 80.19 89 TRP A O 1
ATOM 708 N N . ILE A 1 90 ? 2.650 4.238 10.440 1.00 73.44 90 ILE A N 1
ATOM 709 C CA . ILE A 1 90 ? 1.358 4.505 11.093 1.00 73.44 90 ILE A CA 1
ATOM 710 C C . ILE A 1 90 ? 0.944 3.307 11.942 1.00 73.44 90 ILE A C 1
ATOM 712 O O . ILE A 1 90 ? 0.526 3.478 13.086 1.00 73.44 90 ILE A O 1
ATOM 716 N N . HIS A 1 91 ? 1.076 2.095 11.406 1.00 74.12 91 HIS A N 1
ATOM 717 C CA . HIS A 1 91 ? 0.725 0.885 12.133 1.00 74.12 91 HIS A CA 1
ATOM 718 C C . HIS A 1 91 ? 1.592 0.697 13.384 1.00 74.12 91 HIS A C 1
ATOM 720 O O . HIS A 1 91 ? 1.077 0.332 14.431 1.00 74.12 91 HIS A O 1
ATOM 726 N N . HIS A 1 92 ? 2.892 0.973 13.312 1.00 76.62 92 HIS A N 1
ATOM 727 C CA . HIS A 1 92 ? 3.776 0.892 14.472 1.00 76.62 92 HIS A CA 1
ATOM 728 C C . HIS A 1 92 ? 3.488 1.999 15.496 1.00 76.62 92 HIS A C 1
ATOM 730 O O . HIS A 1 92 ? 3.593 1.776 16.699 1.00 76.62 92 HIS A O 1
ATOM 736 N N . ARG A 1 93 ? 3.128 3.207 15.042 1.00 77.94 93 ARG A N 1
ATOM 737 C CA . ARG A 1 93 ? 2.937 4.364 15.925 1.00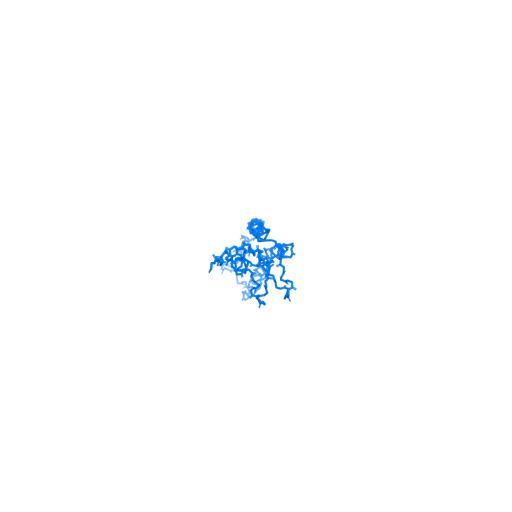 77.94 93 ARG A CA 1
ATOM 738 C C . ARG A 1 93 ? 1.567 4.404 16.599 1.00 77.94 93 ARG A C 1
ATOM 740 O O . ARG A 1 93 ? 1.478 4.835 17.743 1.00 77.94 93 ARG A O 1
ATOM 747 N N . PHE A 1 94 ? 0.523 3.979 15.894 1.00 71.50 94 PHE A N 1
ATOM 748 C CA . PHE A 1 94 ? -0.872 4.035 16.344 1.00 71.50 94 PHE A CA 1
ATOM 749 C C . PHE A 1 94 ? -1.495 2.642 16.512 1.00 71.50 94 PHE A C 1
ATOM 751 O O . PHE A 1 94 ? -2.700 2.517 16.732 1.00 71.50 94 PHE A O 1
ATOM 758 N N . GLY A 1 95 ? -0.695 1.585 16.370 1.00 74.25 95 GLY A N 1
ATOM 759 C CA . GLY A 1 95 ? -1.122 0.206 16.547 1.00 74.25 95 GLY A CA 1
ATOM 760 C C . GLY A 1 95 ? -1.452 -0.099 17.998 1.00 74.25 95 GLY A C 1
ATOM 761 O O . GLY A 1 95 ? -0.570 -0.067 18.849 1.00 74.25 95 GLY A O 1
ATOM 762 N N . VAL A 1 96 ? -2.712 -0.430 18.276 1.00 79.31 96 VAL A N 1
ATOM 763 C CA . VAL A 1 96 ? -3.102 -1.006 19.567 1.00 79.31 96 VAL A CA 1
ATOM 764 C C . VAL A 1 96 ? -2.975 -2.517 19.452 1.00 79.31 96 VAL A C 1
ATOM 766 O O . VAL A 1 96 ? -3.606 -3.134 18.590 1.00 79.31 96 VAL A O 1
ATOM 769 N N . ASN A 1 97 ? -2.162 -3.109 20.319 1.00 85.56 97 ASN A N 1
ATOM 770 C CA . ASN A 1 97 ? -1.958 -4.550 20.382 1.00 85.56 97 ASN A CA 1
ATOM 771 C C . ASN A 1 97 ? -2.795 -5.147 21.513 1.00 85.56 97 ASN A C 1
ATOM 773 O O . ASN A 1 97 ? -3.017 -4.515 22.541 1.00 85.56 97 ASN A O 1
ATOM 777 N N . CYS A 1 98 ? -3.260 -6.378 21.326 1.00 84.31 98 CYS A N 1
ATOM 778 C CA . CYS A 1 98 ? -3.907 -7.135 22.387 1.00 84.31 98 CYS A CA 1
ATOM 779 C C . CYS A 1 98 ? -2.895 -7.477 23.487 1.00 84.31 98 CYS A C 1
ATOM 781 O O . CYS A 1 98 ? -1.851 -8.055 23.190 1.00 84.31 98 CYS A O 1
ATOM 783 N N . GLU A 1 99 ? -3.230 -7.201 24.746 1.00 84.38 99 GLU A N 1
ATOM 784 C CA . GLU A 1 99 ? -2.358 -7.480 25.897 1.00 84.38 99 GLU A CA 1
ATOM 785 C C . GLU A 1 99 ? -2.103 -8.982 26.101 1.00 84.38 99 GLU A C 1
ATOM 787 O O . GLU A 1 99 ? -1.019 -9.372 26.521 1.00 84.38 99 GLU A O 1
ATOM 792 N N . CYS A 1 100 ? -3.057 -9.847 25.737 1.00 85.50 100 CYS A N 1
ATOM 793 C CA . CYS A 1 100 ? -2.917 -11.293 25.930 1.00 85.50 100 CYS A CA 1
ATOM 794 C C . CYS A 1 100 ? -2.068 -11.985 24.853 1.00 85.50 100 CYS A C 1
ATOM 796 O O . CYS A 1 100 ? -1.378 -12.954 25.144 1.00 85.50 100 CYS A O 1
ATOM 798 N N . CYS A 1 101 ? -2.164 -11.558 23.589 1.00 87.06 101 CYS A N 1
ATOM 799 C CA . CYS A 1 101 ? -1.558 -12.285 22.461 1.00 87.06 101 CYS A CA 1
ATOM 800 C C . CYS A 1 101 ? -0.669 -11.431 21.547 1.00 87.06 101 CYS A C 1
ATOM 802 O O . CYS A 1 101 ? -0.156 -11.942 20.550 1.00 87.06 101 CYS A O 1
ATOM 804 N N . GLY A 1 102 ? -0.535 -10.131 21.827 1.00 82.56 102 GLY A N 1
ATOM 805 C CA . GLY A 1 102 ? 0.262 -9.187 21.040 1.00 82.56 102 GLY A CA 1
ATOM 806 C C . GLY A 1 102 ? -0.284 -8.888 19.640 1.00 82.56 102 GLY A C 1
ATOM 807 O O . GLY A 1 102 ? 0.355 -8.175 18.871 1.00 82.56 102 GLY A O 1
ATOM 808 N N . ALA A 1 103 ? -1.448 -9.427 19.266 1.00 82.12 103 ALA A N 1
ATOM 809 C CA . ALA A 1 103 ? -2.009 -9.218 17.936 1.00 82.12 103 ALA A CA 1
ATOM 810 C C . ALA A 1 103 ? -2.496 -7.772 17.756 1.00 82.12 103 ALA A C 1
ATOM 812 O O . ALA A 1 103 ? -3.214 -7.256 18.611 1.00 82.12 103 ALA A O 1
ATOM 813 N N . SER A 1 104 ? -2.170 -7.154 16.616 1.00 80.75 104 SER A N 1
ATOM 814 C CA . SER A 1 104 ? -2.668 -5.818 16.264 1.00 80.75 104 SER A CA 1
ATOM 815 C C . SER A 1 104 ? -4.188 -5.824 16.079 1.00 80.75 104 SER A C 1
ATOM 817 O O . SER A 1 104 ? -4.736 -6.568 15.253 1.00 80.75 104 SER A O 1
ATOM 819 N N . LEU A 1 105 ? -4.858 -4.984 16.866 1.00 76.56 105 LEU A N 1
ATOM 820 C CA . LEU A 1 105 ? -6.307 -4.783 16.882 1.00 76.56 105 LEU A CA 1
ATOM 821 C C . LEU A 1 105 ? -6.746 -3.674 15.915 1.00 76.56 105 LEU A C 1
ATOM 823 O O . LEU A 1 105 ? -7.907 -3.633 15.518 1.00 76.56 105 LEU A O 1
ATOM 827 N N . THR A 1 106 ? -5.834 -2.789 15.507 1.00 69.44 106 THR A N 1
ATOM 828 C CA . THR A 1 106 ? -6.133 -1.620 14.658 1.00 69.44 106 THR A CA 1
ATOM 829 C C . THR A 1 106 ? -6.048 -1.905 13.162 1.00 69.44 106 THR A C 1
ATOM 831 O O . THR A 1 106 ? -6.385 -1.045 12.347 1.00 69.44 106 THR A O 1
ATOM 834 N N . LEU A 1 107 ? -5.634 -3.113 12.768 1.00 68.38 107 LEU A N 1
ATOM 835 C CA . LEU A 1 107 ? -5.609 -3.524 11.367 1.00 68.38 107 LEU A CA 1
ATOM 836 C C . LEU A 1 107 ? -7.035 -3.469 10.786 1.00 68.38 107 LEU A C 1
ATOM 838 O O . LEU A 1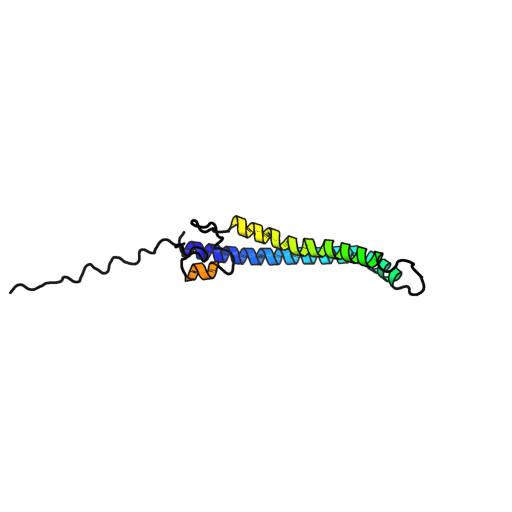 107 ? -7.954 -4.088 11.324 1.00 68.38 107 LEU A O 1
ATOM 842 N N . TRP A 1 108 ? -7.202 -2.714 9.693 1.00 59.53 108 TRP A N 1
ATOM 843 C CA . TRP A 1 108 ? -8.467 -2.170 9.155 1.00 59.53 108 TRP A CA 1
ATOM 844 C C . TRP A 1 108 ? -9.695 -3.095 9.232 1.00 59.53 108 TRP A C 1
ATOM 846 O O . TRP A 1 108 ? -10.785 -2.653 9.588 1.00 59.53 108 TRP A O 1
ATOM 856 N N . ARG A 1 109 ? -9.539 -4.388 8.921 1.00 64.31 109 ARG A N 1
ATOM 857 C CA . ARG A 1 109 ? -10.654 -5.351 8.906 1.00 64.31 109 ARG A CA 1
ATOM 858 C C . ARG A 1 109 ? -11.009 -5.909 10.288 1.00 64.31 109 ARG A C 1
ATOM 860 O O . ARG A 1 109 ? -12.148 -6.302 10.507 1.00 64.31 109 ARG A O 1
ATOM 867 N N . ARG A 1 110 ? -10.048 -5.935 11.215 1.00 69.12 110 ARG A N 1
ATOM 868 C CA . ARG A 1 110 ? -10.203 -6.470 12.576 1.00 69.12 110 ARG A CA 1
ATOM 869 C C . ARG A 1 110 ? -10.748 -5.423 13.541 1.00 69.12 110 ARG A C 1
ATOM 871 O O . ARG A 1 110 ? -11.590 -5.762 14.359 1.00 69.12 110 ARG A O 1
ATOM 878 N N . GLY A 1 111 ? -10.374 -4.152 13.389 1.00 71.81 111 GLY A N 1
ATOM 879 C CA . GLY A 1 111 ? -10.818 -3.082 14.292 1.00 71.81 111 GLY A CA 1
ATOM 880 C C . GLY A 1 111 ? -12.341 -2.924 14.377 1.00 71.81 111 GLY A C 1
ATOM 881 O O . GLY A 1 111 ? -12.897 -2.850 15.469 1.00 71.81 111 GLY A O 1
ATOM 882 N N . ALA A 1 112 ? -13.038 -2.961 13.235 1.00 76.62 112 ALA A N 1
ATOM 883 C CA . ALA A 1 112 ? -14.503 -2.896 13.199 1.00 76.62 112 ALA A CA 1
ATOM 884 C C . ALA A 1 112 ? -15.176 -4.121 13.842 1.00 76.62 112 ALA A C 1
ATOM 886 O O . ALA A 1 112 ? -16.270 -4.012 14.392 1.00 76.62 112 ALA A O 1
ATOM 887 N N . GLN A 1 113 ? -14.529 -5.286 13.773 1.00 79.06 113 GLN A N 1
ATOM 888 C CA . GLN A 1 113 ? -15.032 -6.516 14.374 1.00 79.06 113 GLN A CA 1
ATOM 889 C C . GLN A 1 113 ? -14.818 -6.515 15.890 1.00 79.06 113 GLN A C 1
ATOM 891 O O . GLN A 1 113 ? -15.751 -6.839 16.612 1.00 79.06 113 GLN A O 1
ATOM 896 N N . VAL A 1 114 ? -13.657 -6.049 16.364 1.00 80.25 114 VAL A N 1
ATOM 897 C CA . VAL A 1 114 ? -13.355 -5.858 17.796 1.00 80.25 114 VAL A CA 1
ATOM 898 C C . VAL A 1 114 ? -14.306 -4.840 18.431 1.00 80.25 114 VAL A C 1
ATOM 900 O O . VAL A 1 114 ? -14.765 -5.053 19.546 1.00 80.25 114 VAL A O 1
ATOM 903 N N . LEU A 1 115 ? -14.667 -3.772 17.710 1.00 79.75 115 LEU A N 1
ATOM 904 C CA . LEU A 1 115 ? -15.684 -2.804 18.145 1.00 79.75 115 LEU A CA 1
ATOM 905 C C . LEU A 1 115 ? -17.066 -3.437 18.345 1.00 79.75 115 LEU A C 1
ATOM 907 O O . LEU A 1 115 ? -17.786 -3.054 19.256 1.00 79.75 115 LEU A O 1
ATOM 911 N N . LYS A 1 116 ? -17.444 -4.403 17.501 1.00 82.38 116 LYS A N 1
ATOM 912 C CA . LYS A 1 116 ? -18.729 -5.105 17.632 1.00 82.38 116 LYS A CA 1
ATOM 913 C C . LYS A 1 116 ? -18.699 -6.203 18.690 1.00 82.38 116 LYS A C 1
ATOM 915 O O . LYS A 1 116 ? -19.697 -6.409 19.364 1.00 82.38 116 LYS A O 1
ATOM 920 N N . SER A 1 117 ? -17.598 -6.947 18.784 1.00 84.31 117 SER A N 1
ATOM 921 C CA . SER A 1 117 ? -17.503 -8.134 19.638 1.00 84.31 117 SER A CA 1
ATOM 922 C C . SER A 1 117 ? -16.942 -7.852 21.029 1.00 84.31 117 SER A C 1
ATOM 924 O O . SER A 1 117 ? -16.973 -8.740 21.875 1.00 84.31 117 SER A O 1
ATOM 926 N N . GLY A 1 118 ? -16.343 -6.678 21.246 1.00 83.31 118 GLY A N 1
ATOM 927 C CA . GLY A 1 118 ? -15.644 -6.312 22.480 1.00 83.31 118 GLY A CA 1
ATOM 928 C C . GLY A 1 118 ? -14.416 -7.175 22.808 1.00 83.31 118 GLY A C 1
ATOM 929 O O . GLY A 1 118 ? -13.831 -7.053 23.883 1.00 83.31 118 GLY A O 1
ATOM 930 N N . THR A 1 119 ? -14.021 -8.060 21.892 1.00 87.50 119 THR A N 1
ATOM 931 C CA . THR A 1 119 ? -13.079 -9.161 22.129 1.00 87.50 119 THR A CA 1
ATOM 932 C C . THR A 1 119 ? -12.025 -9.233 21.031 1.00 87.50 119 THR A C 1
ATOM 934 O O . THR A 1 119 ? -12.253 -8.848 19.883 1.00 87.50 119 THR A O 1
ATOM 937 N N . CYS A 1 120 ? -10.840 -9.736 21.370 1.00 86.62 120 CYS A N 1
ATOM 938 C CA . CYS A 1 120 ? -9.751 -9.905 20.416 1.00 86.62 120 CYS A CA 1
ATOM 939 C C . CYS A 1 120 ? -10.107 -10.951 19.345 1.00 86.62 120 CYS A C 1
ATOM 941 O O . CYS A 1 120 ? -10.476 -12.073 19.673 1.00 86.62 120 CYS A O 1
ATOM 943 N N . CYS A 1 121 ? -9.886 -10.659 18.059 1.00 82.50 121 CYS A N 1
ATOM 944 C CA . CYS A 1 121 ? -10.182 -11.607 16.972 1.00 82.50 121 CYS A CA 1
ATOM 945 C C . CYS A 1 121 ? -9.328 -12.891 16.968 1.00 82.50 121 CYS A C 1
ATOM 947 O O . CYS A 1 121 ? -9.624 -13.793 16.191 1.00 82.50 121 CYS A O 1
ATOM 949 N N . LYS A 1 122 ? -8.229 -12.945 17.735 1.00 85.75 122 LYS A N 1
ATOM 950 C CA . LYS A 1 122 ? -7.304 -14.093 17.752 1.00 85.75 122 LYS A CA 1
ATOM 951 C C . LYS A 1 122 ? -7.450 -14.942 19.012 1.00 85.75 122 LYS A C 1
ATOM 953 O O . LYS A 1 122 ? -7.534 -16.156 18.906 1.00 85.75 122 LYS A O 1
ATOM 958 N N . CYS A 1 123 ? -7.446 -14.314 20.188 1.00 87.88 123 CYS A N 1
ATOM 959 C CA . CYS A 1 123 ? -7.535 -15.017 21.472 1.00 87.88 123 CYS A CA 1
ATOM 960 C C . CYS A 1 123 ? -8.897 -14.878 22.161 1.00 87.88 123 CYS A C 1
ATOM 962 O O . CYS A 1 123 ? -9.064 -15.418 23.247 1.00 87.88 123 CYS A O 1
ATOM 964 N N . HIS A 1 124 ? -9.842 -14.130 21.580 1.00 86.62 124 HIS A N 1
ATOM 965 C CA . HIS A 1 124 ? -11.169 -13.852 22.148 1.00 86.62 124 HIS A CA 1
ATOM 966 C C . HIS A 1 124 ? -11.172 -13.197 23.539 1.00 86.62 124 HIS A C 1
ATOM 968 O O . HIS A 1 124 ? -12.233 -13.027 24.130 1.00 86.62 124 HIS A O 1
ATOM 974 N N . ALA A 1 125 ? -10.015 -12.754 24.037 1.00 85.56 125 ALA A N 1
ATOM 975 C CA . ALA A 1 125 ? -9.916 -12.044 25.305 1.00 85.56 125 ALA A CA 1
ATOM 976 C C . ALA A 1 125 ? -10.666 -10.696 25.250 1.00 85.56 125 ALA A C 1
ATOM 978 O O . ALA A 1 125 ? -10.640 -10.041 24.196 1.00 85.56 125 ALA A O 1
ATOM 979 N N . PRO A 1 126 ? -11.315 -10.271 26.351 1.00 83.50 126 PRO A N 1
ATOM 980 C CA . PRO A 1 126 ? -11.996 -8.983 26.429 1.00 83.50 126 PRO A CA 1
ATOM 981 C C . PRO A 1 126 ? -10.985 -7.844 26.268 1.00 83.50 126 PRO A C 1
ATOM 983 O O . PRO A 1 126 ? -9.953 -7.812 26.934 1.00 83.50 126 PRO A O 1
ATOM 986 N N . VAL A 1 127 ? -11.264 -6.930 25.339 1.00 82.19 127 VAL A N 1
ATOM 987 C CA . VAL A 1 127 ? -10.400 -5.768 25.057 1.00 82.19 127 VAL A CA 1
ATOM 988 C C . VAL A 1 127 ? -10.843 -4.553 25.866 1.00 82.19 127 VAL A C 1
ATOM 990 O O . VAL A 1 127 ? -10.023 -3.725 26.262 1.00 82.19 127 VAL A O 1
ATOM 993 N N . PHE A 1 128 ? -12.146 -4.447 26.112 1.00 80.12 128 PHE A N 1
ATOM 994 C CA . PHE A 1 128 ? -12.724 -3.397 26.933 1.00 80.12 128 PHE A CA 1
ATOM 995 C C . PHE A 1 128 ? -12.981 -3.945 28.338 1.00 80.12 128 PHE A C 1
ATOM 997 O O . PHE A 1 128 ? -13.399 -5.100 28.462 1.00 80.12 128 PHE A O 1
ATOM 1004 N N . PRO A 1 129 ? -12.738 -3.148 29.395 1.00 73.00 129 PRO A N 1
ATOM 1005 C CA . PRO A 1 129 ? -13.215 -3.512 30.719 1.00 73.00 129 PRO A CA 1
ATOM 1006 C C . PRO A 1 129 ? -14.736 -3.718 30.641 1.00 73.00 129 PRO A C 1
ATOM 1008 O O . PRO A 1 129 ? -15.389 -2.967 29.908 1.00 73.00 129 PRO A O 1
ATOM 1011 N N . PRO A 1 130 ? -15.299 -4.725 31.335 1.00 65.25 130 PRO A N 1
ATOM 1012 C CA . PRO A 1 130 ? -16.742 -4.909 31.365 1.00 65.25 130 PRO A CA 1
ATOM 1013 C C . PRO A 1 130 ? -17.359 -3.592 31.830 1.00 65.25 130 PRO A C 1
ATOM 1015 O O . PRO A 1 130 ? -16.979 -3.068 32.881 1.00 65.25 130 PRO A O 1
ATOM 1018 N N . GLU A 1 131 ? -18.245 -3.014 31.014 1.00 58.59 131 GLU A N 1
ATOM 1019 C CA . GLU A 1 131 ? -19.069 -1.910 31.486 1.00 58.59 131 GLU A CA 1
ATOM 1020 C C . GLU A 1 131 ? -19.737 -2.415 32.760 1.00 58.59 131 GLU A C 1
ATOM 1022 O O . GLU A 1 131 ? -20.326 -3.495 32.761 1.00 58.59 131 GLU A O 1
ATOM 1027 N N . GLN A 1 132 ? -19.578 -1.684 33.863 1.00 53.66 132 GLN A N 1
ATOM 1028 C CA . GLN A 1 132 ? -20.352 -1.913 35.075 1.00 53.66 132 GLN A CA 1
ATOM 1029 C C . GLN A 1 132 ? -21.813 -1.595 34.741 1.00 53.66 132 GLN A C 1
ATOM 1031 O O . GLN A 1 132 ? -22.335 -0.534 35.072 1.00 53.66 132 GLN A O 1
ATOM 1036 N N . SER A 1 133 ? -22.463 -2.481 33.994 1.00 47.41 133 SER A N 1
ATOM 1037 C CA . SER A 1 133 ? -23.881 -2.429 33.725 1.00 47.41 133 SER A CA 1
ATOM 1038 C C . SER A 1 133 ? -24.577 -2.809 35.022 1.00 47.41 133 SER A C 1
ATOM 1040 O O . SER A 1 133 ? -24.735 -3.985 35.326 1.00 47.41 133 SER A O 1
ATOM 1042 N N . ASN A 1 134 ? -24.936 -1.783 35.788 1.00 48.97 134 ASN A N 1
ATOM 1043 C CA . ASN A 1 134 ? -26.101 -1.759 36.662 1.00 48.97 134 ASN A CA 1
ATOM 1044 C C . ASN A 1 134 ? -26.345 -3.028 37.491 1.00 48.97 134 ASN A C 1
ATOM 1046 O O . ASN A 1 134 ? -27.362 -3.694 37.342 1.00 48.97 134 ASN A O 1
ATOM 1050 N N . GLU A 1 135 ? -25.499 -3.263 38.487 1.00 48.22 135 GLU A N 1
ATOM 1051 C CA . GLU A 1 135 ? -25.883 -4.014 39.689 1.00 48.22 135 GLU A CA 1
ATOM 1052 C C . GLU A 1 135 ? -26.687 -3.080 40.622 1.00 48.22 135 GLU A C 1
ATOM 1054 O O . GLU A 1 135 ? -26.312 -2.786 41.755 1.00 48.22 135 GLU A O 1
ATOM 1059 N N . ARG A 1 136 ? -27.754 -2.475 40.079 1.00 49.41 136 ARG A N 1
ATOM 1060 C CA . ARG A 1 136 ? -28.635 -1.538 40.794 1.00 49.41 136 ARG A CA 1
ATOM 1061 C C . ARG A 1 136 ? -30.126 -1.789 40.550 1.00 49.41 136 ARG A C 1
ATOM 1063 O O . ARG A 1 136 ? -30.917 -0.891 40.797 1.00 49.41 136 ARG A O 1
ATOM 1070 N N . ASP A 1 137 ? -30.490 -3.005 40.141 1.00 51.38 137 ASP A N 1
ATOM 1071 C CA . ASP A 1 137 ? -31.883 -3.457 39.993 1.00 51.38 137 ASP A CA 1
ATOM 1072 C C . ASP A 1 137 ? -32.155 -4.789 40.728 1.00 51.38 137 ASP A C 1
ATOM 1074 O O . ASP A 1 137 ? -32.946 -5.610 40.279 1.00 51.38 137 ASP A O 1
ATOM 1078 N N . GLU A 1 138 ? -31.534 -5.013 41.895 1.00 52.28 138 GLU A N 1
ATOM 1079 C CA . GLU A 1 138 ? -31.915 -6.126 42.790 1.00 52.28 138 GLU A CA 1
ATOM 1080 C C . GLU A 1 138 ? -32.062 -5.702 44.267 1.00 52.28 138 GLU A C 1
ATOM 1082 O O . GLU A 1 138 ? -31.894 -6.489 45.191 1.00 52.28 138 GLU A O 1
ATOM 1087 N N . VAL A 1 139 ? -32.422 -4.435 44.514 1.00 54.56 139 VAL A N 1
ATOM 1088 C CA . VAL A 1 139 ? -32.809 -3.934 45.850 1.00 54.56 139 VAL A CA 1
ATOM 1089 C C . VAL A 1 139 ? -34.178 -3.259 45.765 1.00 54.56 139 VAL A C 1
ATOM 1091 O O . VAL A 1 139 ? -34.280 -2.056 45.964 1.00 54.56 139 VAL A O 1
ATOM 1094 N N . ASN A 1 140 ? -35.236 -3.994 45.390 1.00 52.69 140 ASN A N 1
ATOM 1095 C CA . ASN A 1 140 ? -36.617 -3.614 45.754 1.00 52.69 140 ASN A CA 1
ATOM 1096 C C . ASN A 1 140 ? -37.695 -4.681 45.462 1.00 52.69 140 ASN A C 1
ATOM 1098 O O . ASN A 1 140 ? -38.796 -4.356 45.029 1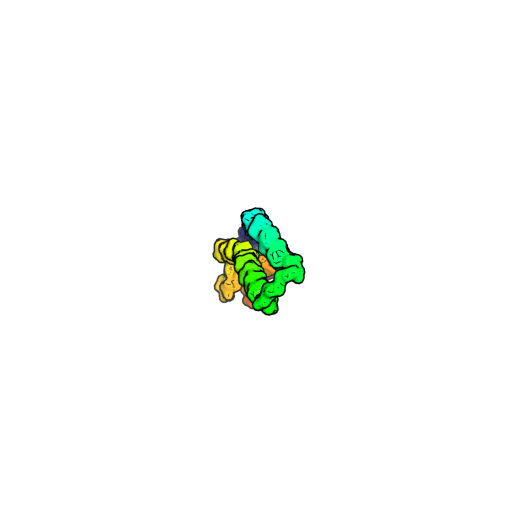.00 52.69 140 ASN A O 1
ATOM 1102 N N . SER A 1 141 ? -37.418 -5.969 45.699 1.00 52.50 141 SER A N 1
ATOM 1103 C CA . SER A 1 141 ? -38.446 -7.029 45.600 1.00 52.50 141 SER A CA 1
ATOM 1104 C C . SER A 1 141 ? -38.529 -7.927 46.838 1.00 52.50 141 SER A C 1
ATOM 1106 O O . SER A 1 141 ? -38.756 -9.124 46.736 1.00 52.50 141 SER A O 1
ATOM 1108 N N . THR A 1 142 ? -38.414 -7.338 48.028 1.00 54.72 142 THR A N 1
ATOM 1109 C CA . THR A 1 142 ? -38.937 -7.926 49.277 1.00 54.72 142 THR A CA 1
ATOM 1110 C C . THR A 1 142 ? -39.674 -6.851 50.071 1.00 54.72 142 THR A C 1
ATOM 1112 O O . THR A 1 142 ? -39.379 -6.546 51.222 1.00 54.72 142 THR A O 1
ATOM 1115 N N . GLY A 1 143 ? -40.662 -6.242 49.413 1.00 50.22 143 GLY A N 1
ATOM 1116 C CA . GLY A 1 143 ? -41.735 -5.542 50.101 1.00 50.22 143 GLY A CA 1
ATOM 1117 C C . GLY A 1 143 ? -42.628 -6.547 50.829 1.00 50.22 143 GLY A C 1
ATOM 1118 O O . GLY A 1 143 ? -43.154 -7.465 50.211 1.00 50.22 143 GLY A O 1
ATOM 1119 N N . ASN A 1 144 ? -42.779 -6.335 52.137 1.00 50.44 144 ASN A N 1
ATOM 1120 C CA . ASN A 1 144 ? -43.938 -6.685 52.959 1.00 50.44 144 ASN A CA 1
ATOM 1121 C C . ASN A 1 144 ? -44.604 -8.048 52.697 1.00 50.44 144 ASN A C 1
ATOM 1123 O O . ASN A 1 144 ? -45.634 -8.125 52.029 1.00 50.44 144 ASN A O 1
ATOM 1127 N N . GLN A 1 145 ? -44.128 -9.094 53.378 1.00 49.59 145 GLN A N 1
ATOM 1128 C CA . GLN A 1 145 ? -45.063 -10.105 53.872 1.00 49.59 145 GLN A CA 1
ATOM 1129 C C . GLN A 1 145 ? -45.734 -9.558 55.132 1.00 49.59 145 GLN A C 1
ATOM 1131 O O . GLN A 1 145 ? -45.092 -9.263 56.138 1.00 49.59 145 GLN A O 1
ATOM 1136 N N . GLN A 1 146 ? -47.035 -9.337 54.976 1.00 52.59 146 GLN A N 1
ATOM 1137 C CA . GLN A 1 146 ? -47.971 -8.792 55.942 1.00 52.59 146 GLN A CA 1
ATOM 1138 C C . GLN A 1 146 ? -47.958 -9.560 57.262 1.00 52.59 146 GLN A C 1
ATOM 1140 O O . GLN A 1 146 ? -48.049 -10.784 57.296 1.00 52.59 146 GLN A O 1
ATOM 1145 N N . ALA A 1 147 ? -47.949 -8.780 58.339 1.00 50.03 147 ALA A N 1
ATOM 1146 C CA . ALA A 1 147 ? -48.604 -9.137 59.580 1.00 50.03 147 ALA A CA 1
ATOM 1147 C C . ALA A 1 147 ? -50.100 -9.384 59.318 1.00 50.03 147 ALA A C 1
ATOM 1149 O O . ALA A 1 147 ? -50.776 -8.512 58.766 1.00 50.03 147 ALA A O 1
ATOM 1150 N N . ASN A 1 148 ? -50.575 -10.572 59.686 1.00 58.72 148 ASN A N 1
ATOM 1151 C CA . ASN A 1 148 ? -51.847 -10.830 60.370 1.00 58.72 148 ASN A CA 1
ATOM 1152 C C . ASN A 1 148 ? -51.949 -12.315 60.715 1.00 58.72 148 ASN A C 1
ATOM 1154 O O . ASN A 1 148 ? -51.787 -13.141 59.791 1.00 58.72 148 ASN A O 1
#

pLDDT: mean 73.26, std 11.47, range [47.41, 87.88]

Sequence (148 aa):
MTHSEFTSVLKLTKRWSEIVYTAAAFTLMLLICGIGYLWFSEIKQWLLVFRDPVKPIGDDGTFGAIAGMLIGIIFLLPSMLLPLIPVMWIHHRFGVNCECCGASLTLWRRGAQVLKSGTCCKCHAPVFPPEQSNERDEVNSTGNQQAN

Foldseek 3Di:
DALVVLVVLLVVLVVVLVVLLVVLVVVLVCVCVVCCVVCVVVVVVVVVVVPPPPDPPPDPCVVVVVVVVVVVCVSVVCNVVSSVVVVVVSCVVSFDADPPPRHTCSDPVNVVVCSVLCAHPPPRHRPHDPPPPDPPPPPDPPPDPDDD

Secondary structure (DSSP, 8-state):
--HHHHHHHHHHHHHHHHHHHHHHHHHHHHHHHHHHHHHHHHHHHHHHHHH-TT------SHHHHHHHHHHHHHHHHHHHHHHHHHHHHHHHHHPPBPTTT--BS-SHHHHHHHHHHSB-TTT--BSSPPP---S-SSSS--------